Protein AF-A0A1E5FBD8-F1 (afdb_monomer)

Foldseek 3Di:
DPPVVVVVVVVVVVVVVVVVCVVCVVVDPQWDQDPNDIHGNDDDDPDDDPVNVVVVVVVVVVDDPDQQLVVLVVVCVVPVVVVVPDDPDPVCVPPPPLVSLLSLLCSCVVVVPHLVSQADPVDPSSHPVNNVVSNVVVPVD

Organism: NCBI:txid1191305

Radius of gyration: 23.03 Å; Cα contacts (8 Å, |Δi|>4): 83; chains: 1; bounding box: 52×32×55 Å

Nearest PDB structures (foldseek):
  7bw6-assembly1_g  TM=1.761E-01  e=2.229E+00  Human alphaherpesvirus 3
  6lgn-assembly1_p  TM=1.724E-01  e=3.847E+00  Human alphaherpesvirus 3
  6met-assembly1_B  TM=2.022E-01  e=4.615E+00  Homo sapiens
  5aqt-assembly1_B  TM=2.164E-01  e=8.465E+00  Homo sapiens

Solvent-accessible surface area (backbone atoms only — not comparable to full-atom values): 8599 Å² total; per-residue (Å²): 132,62,66,66,61,55,50,52,50,51,52,53,52,48,54,54,48,51,52,55,45,62,74,43,44,90,73,38,90,52,50,48,75,56,95,94,35,85,42,67,60,75,79,82,77,77,85,77,54,70,68,56,58,52,49,50,56,58,48,64,75,67,54,79,94,69,57,75,54,56,56,46,47,52,48,32,72,75,64,48,58,64,78,75,58,80,77,94,42,87,78,58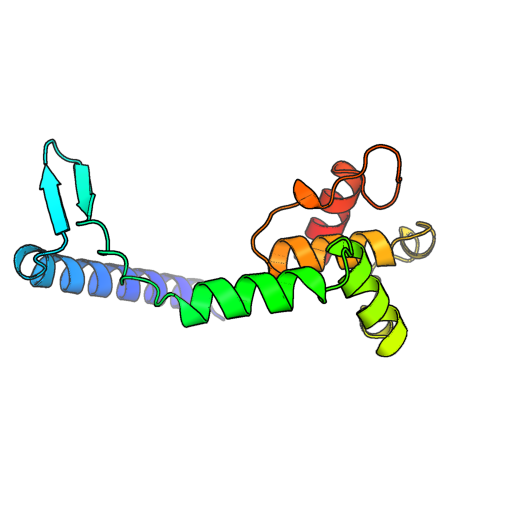,80,69,48,83,55,52,67,57,22,48,37,36,40,52,49,18,64,76,66,72,62,49,60,73,90,59,51,34,87,89,39,76,40,30,23,64,72,51,31,53,53,52,45,57,65,64,66,75,111

InterPro domains:
  IPR002513 Tn3 transposase DDE domain [PF01526] (70-138)

pLDDT: mean 83.67, std 11.74, range [47.47, 97.25]

Sequence (141 aa):
MDPATTLQNLVSKLDSTYRAVAQRFHLNPDITIEDERLKLTPLEKDEEPPSLEQLRKLFSKRLPRIELPELILEVANRTHFTEALTHISEKSARADDIDISLCAVLMAEACNTGFEPLIQPDVRALKRDRLSWVSQKLHSR

Structure (mmCIF, N/CA/C/O backbone):
data_AF-A0A1E5FBD8-F1
#
_entry.id   AF-A0A1E5FBD8-F1
#
loop_
_atom_site.group_PDB
_atom_site.id
_atom_site.type_symbol
_atom_site.label_atom_id
_atom_site.label_alt_id
_atom_site.label_comp_id
_atom_site.label_asym_id
_atom_site.label_entity_id
_atom_site.label_seq_id
_atom_site.pdbx_PDB_ins_code
_atom_site.Cartn_x
_atom_site.Cartn_y
_atom_site.Cartn_z
_atom_site.occupancy
_atom_site.B_iso_or_equiv
_atom_site.auth_seq_id
_atom_site.auth_comp_id
_atom_site.auth_asym_id
_atom_site.auth_atom_id
_atom_site.pdbx_PDB_model_num
ATOM 1 N N . MET A 1 1 ? 28.168 0.779 15.622 1.00 58.22 1 MET A N 1
ATOM 2 C CA . MET A 1 1 ? 27.449 0.570 16.898 1.00 58.22 1 MET A CA 1
ATOM 3 C C . MET A 1 1 ? 27.939 -0.734 17.491 1.00 58.22 1 MET A C 1
ATOM 5 O O . MET A 1 1 ? 28.037 -1.693 16.738 1.00 58.22 1 MET A O 1
ATOM 9 N N . ASP A 1 2 ? 28.272 -0.763 18.780 1.00 87.94 2 ASP A N 1
ATOM 10 C CA . ASP A 1 2 ? 28.590 -2.014 19.475 1.00 87.94 2 ASP A CA 1
ATOM 11 C C . ASP A 1 2 ? 27.311 -2.872 19.615 1.00 87.94 2 ASP A C 1
ATOM 13 O O . ASP A 1 2 ? 26.332 -2.393 20.201 1.00 87.94 2 ASP A O 1
ATOM 17 N N . PRO A 1 3 ? 27.281 -4.105 19.071 1.00 85.19 3 PRO A N 1
ATOM 18 C CA . PRO A 1 3 ? 26.109 -4.977 19.125 1.00 85.19 3 PRO A CA 1
ATOM 19 C C . PRO A 1 3 ? 25.603 -5.244 20.546 1.00 85.19 3 PRO A C 1
ATOM 21 O O . PRO A 1 3 ? 24.390 -5.315 20.749 1.00 85.19 3 PRO A O 1
ATOM 24 N N . ALA A 1 4 ? 26.503 -5.352 21.531 1.00 90.31 4 ALA A N 1
ATOM 25 C CA . ALA A 1 4 ? 26.118 -5.621 22.915 1.00 90.31 4 ALA A CA 1
ATOM 26 C C . ALA A 1 4 ? 25.342 -4.437 23.512 1.00 90.31 4 ALA A C 1
ATOM 28 O O . ALA A 1 4 ? 24.261 -4.616 24.073 1.00 90.31 4 ALA A O 1
ATOM 29 N N . THR A 1 5 ? 25.830 -3.217 23.291 1.00 91.69 5 THR A N 1
ATOM 30 C CA . THR A 1 5 ? 25.136 -1.985 23.688 1.00 91.69 5 THR A CA 1
ATOM 31 C C . THR A 1 5 ? 23.757 -1.846 23.025 1.00 91.69 5 THR A C 1
ATOM 33 O O . THR A 1 5 ? 22.779 -1.506 23.693 1.00 91.69 5 THR A O 1
ATOM 36 N N . THR A 1 6 ? 23.632 -2.144 21.726 1.00 91.38 6 THR A N 1
ATOM 37 C CA . THR A 1 6 ? 22.332 -2.094 21.027 1.00 91.38 6 THR A CA 1
ATOM 38 C C . THR A 1 6 ? 21.336 -3.101 21.606 1.00 91.38 6 THR A C 1
ATOM 40 O O . THR A 1 6 ? 20.177 -2.752 21.838 1.00 91.38 6 THR A O 1
ATOM 43 N N . LEU A 1 7 ? 21.783 -4.328 21.889 1.00 94.88 7 LEU A N 1
ATOM 44 C CA . LEU A 1 7 ? 20.944 -5.363 22.491 1.00 94.88 7 LEU A CA 1
ATOM 45 C C . LEU A 1 7 ? 20.469 -4.950 23.894 1.00 94.88 7 LEU A C 1
ATOM 47 O O . LEU A 1 7 ? 19.280 -5.043 24.195 1.00 94.88 7 LEU A O 1
ATOM 51 N N . GLN A 1 8 ? 21.373 -4.420 24.722 1.00 95.88 8 GLN A N 1
ATOM 52 C CA . GLN A 1 8 ? 21.065 -3.952 26.077 1.00 95.88 8 GLN A CA 1
ATOM 53 C C . GLN A 1 8 ? 19.991 -2.850 26.079 1.00 95.88 8 GLN A C 1
ATOM 55 O O . GLN A 1 8 ? 19.085 -2.847 26.920 1.00 95.88 8 GLN A O 1
ATOM 60 N N . ASN A 1 9 ? 20.064 -1.936 25.107 1.00 95.50 9 ASN A N 1
ATOM 61 C CA . ASN A 1 9 ? 19.089 -0.863 24.935 1.00 95.50 9 ASN A CA 1
ATOM 62 C C . ASN A 1 9 ? 17.716 -1.403 24.519 1.00 95.50 9 ASN A C 1
ATOM 64 O O . ASN A 1 9 ? 16.699 -0.955 25.047 1.00 95.50 9 ASN A O 1
ATOM 68 N N . LEU A 1 10 ? 17.674 -2.382 23.608 1.00 95.62 10 LEU A N 1
ATOM 69 C CA . LEU A 1 10 ? 16.427 -3.029 23.194 1.00 95.62 10 LEU A CA 1
ATOM 70 C C . LEU A 1 10 ? 15.772 -3.783 24.353 1.00 95.62 10 LEU A C 1
ATOM 72 O O . LEU A 1 10 ? 14.572 -3.629 24.559 1.00 95.62 10 LEU A O 1
ATOM 76 N N . VAL A 1 11 ? 16.552 -4.527 25.143 1.00 97.00 11 VAL A N 1
ATOM 77 C CA . VAL A 1 11 ? 16.056 -5.242 26.330 1.00 97.00 11 VAL A CA 1
ATOM 78 C C . VAL A 1 11 ? 15.472 -4.264 27.347 1.00 97.00 11 VAL A C 1
ATOM 80 O O . VAL A 1 11 ? 14.337 -4.434 27.785 1.00 97.00 11 VAL A O 1
ATOM 83 N N . SER A 1 12 ? 16.207 -3.198 27.671 1.00 96.12 12 SER A N 1
ATOM 84 C CA . SER A 1 12 ? 15.749 -2.175 28.621 1.00 96.12 12 SER A CA 1
ATOM 85 C C . SER A 1 12 ? 14.482 -1.465 28.135 1.00 96.12 12 SER A C 1
ATOM 87 O O . SER A 1 12 ? 13.544 -1.237 28.903 1.00 96.12 12 SER A O 1
ATOM 89 N N . LYS A 1 13 ? 14.421 -1.135 26.839 1.00 96.81 13 LYS A N 1
ATOM 90 C CA . LYS A 1 13 ? 13.240 -0.522 26.223 1.00 96.81 13 LYS A CA 1
ATOM 91 C C . LYS A 1 13 ? 12.043 -1.471 26.252 1.00 96.81 13 LYS A C 1
ATOM 93 O O . LYS A 1 13 ? 10.934 -1.032 26.544 1.00 96.81 13 LYS A O 1
ATOM 98 N N . LEU A 1 14 ? 12.257 -2.755 25.982 1.00 97.06 14 LEU A N 1
ATOM 99 C CA . LEU A 1 14 ? 11.207 -3.764 26.016 1.00 97.06 14 LEU A CA 1
ATOM 100 C C . LEU A 1 14 ? 10.641 -3.922 27.433 1.00 97.06 14 LEU A C 1
ATOM 102 O O . LEU A 1 14 ? 9.436 -3.768 27.612 1.00 97.06 14 LEU A O 1
ATOM 106 N N . ASP A 1 15 ? 11.497 -4.147 28.437 1.00 97.25 15 ASP A N 1
ATOM 107 C CA . ASP A 1 15 ? 11.075 -4.341 29.836 1.00 97.25 15 ASP A CA 1
ATOM 108 C C . ASP A 1 15 ? 10.312 -3.123 30.373 1.00 97.25 15 ASP A C 1
ATOM 110 O O . ASP A 1 15 ? 9.204 -3.253 30.898 1.00 97.25 15 ASP A O 1
ATOM 114 N N . SER A 1 16 ? 10.852 -1.919 30.162 1.00 96.81 16 SER A N 1
ATOM 115 C CA . SER A 1 16 ? 10.188 -0.679 30.585 1.00 96.81 16 SER A CA 1
ATOM 116 C C . SER A 1 16 ? 8.834 -0.474 29.900 1.00 96.81 16 SER A C 1
ATOM 118 O O . SER A 1 16 ? 7.871 -0.081 30.563 1.00 96.81 16 SER A O 1
ATOM 120 N N . THR A 1 17 ? 8.723 -0.798 28.607 1.00 95.75 17 THR A N 1
ATOM 121 C CA . THR A 1 17 ? 7.453 -0.709 27.870 1.00 95.75 17 THR A CA 1
ATOM 122 C C . THR A 1 17 ? 6.434 -1.711 28.407 1.00 95.75 17 THR A C 1
ATOM 124 O O . THR A 1 17 ? 5.303 -1.323 28.692 1.00 95.75 17 THR A O 1
ATOM 127 N N . TYR A 1 18 ? 6.822 -2.972 28.622 1.00 93.75 18 TYR A N 1
ATOM 128 C CA . TYR A 1 18 ? 5.926 -3.990 29.181 1.00 93.75 18 TYR A CA 1
ATOM 129 C C . TYR A 1 18 ? 5.427 -3.617 30.574 1.00 93.75 18 TYR A C 1
ATOM 131 O O . TYR A 1 18 ? 4.232 -3.725 30.840 1.00 93.75 18 TYR A O 1
ATOM 139 N N . ARG A 1 19 ? 6.308 -3.123 31.453 1.00 96.00 19 ARG A N 1
ATOM 140 C CA . ARG A 1 19 ? 5.913 -2.663 32.793 1.00 96.00 19 ARG A CA 1
ATOM 141 C C . ARG A 1 19 ? 4.938 -1.492 32.726 1.00 96.00 19 ARG A C 1
ATOM 143 O O . ARG A 1 19 ? 3.938 -1.501 33.440 1.00 96.00 19 ARG A O 1
ATOM 150 N N . ALA A 1 20 ? 5.198 -0.512 31.861 1.00 94.12 20 ALA A N 1
ATOM 151 C CA . ALA A 1 20 ? 4.310 0.632 31.678 1.00 94.12 20 ALA A CA 1
ATOM 152 C C . ALA A 1 20 ? 2.932 0.213 31.139 1.00 94.12 20 ALA A C 1
ATOM 154 O O . ALA A 1 20 ? 1.912 0.719 31.610 1.00 94.12 20 ALA A O 1
ATOM 155 N N . VAL A 1 21 ? 2.891 -0.729 30.189 1.00 91.62 21 VAL A N 1
ATOM 156 C CA . VAL A 1 21 ? 1.639 -1.297 29.671 1.00 91.62 21 VAL A CA 1
ATOM 157 C C . VAL A 1 21 ? 0.908 -2.064 30.767 1.00 91.62 21 VAL A C 1
ATOM 159 O O . VAL A 1 21 ? -0.255 -1.772 31.005 1.00 91.62 21 VAL A O 1
ATOM 162 N N . ALA A 1 22 ? 1.576 -2.965 31.493 1.00 90.38 22 ALA A N 1
ATOM 163 C CA . ALA A 1 22 ? 0.964 -3.754 32.565 1.00 90.38 22 ALA A CA 1
ATOM 164 C C . ALA A 1 22 ? 0.351 -2.874 33.670 1.00 90.38 22 ALA A C 1
ATOM 166 O O . ALA A 1 22 ? -0.758 -3.138 34.125 1.00 90.38 22 ALA A O 1
ATOM 167 N N . GLN A 1 23 ? 1.026 -1.785 34.052 1.00 93.50 23 GLN A N 1
ATOM 168 C CA . GLN A 1 23 ? 0.511 -0.823 35.036 1.00 93.50 23 GLN A CA 1
ATOM 169 C C . GLN A 1 23 ? -0.747 -0.085 34.562 1.00 93.50 23 GLN A C 1
ATOM 171 O O . GLN A 1 23 ? -1.595 0.269 35.376 1.00 93.50 23 GLN A O 1
ATOM 176 N N . ARG A 1 24 ? -0.860 0.178 33.255 1.00 91.56 24 ARG A N 1
ATOM 177 C CA . ARG A 1 24 ? -1.979 0.923 32.657 1.00 91.56 24 ARG A CA 1
ATOM 178 C C . ARG A 1 24 ? -3.057 0.020 32.074 1.00 91.56 24 ARG A C 1
ATOM 180 O O . ARG A 1 24 ? -4.112 0.521 31.708 1.00 91.56 24 ARG A O 1
ATOM 187 N N . PHE A 1 25 ? -2.807 -1.283 31.993 1.00 88.44 25 PHE A N 1
ATOM 188 C CA . PHE A 1 25 ? -3.675 -2.238 31.316 1.00 88.44 25 PHE A CA 1
ATOM 189 C C . PHE A 1 25 ? -5.088 -2.218 31.900 1.00 88.44 25 PHE A C 1
ATOM 191 O O . PHE A 1 25 ? -6.051 -2.003 31.179 1.00 88.44 25 PHE A O 1
ATOM 198 N N . HIS A 1 26 ? -5.198 -2.314 33.227 1.00 85.88 26 HIS A N 1
ATOM 199 C CA . HIS A 1 26 ? -6.476 -2.258 33.945 1.00 85.88 26 HIS A CA 1
ATOM 200 C C . HIS A 1 26 ? -7.169 -0.885 33.896 1.00 85.88 26 HIS A C 1
ATOM 202 O O . HIS A 1 26 ? -8.319 -0.772 34.306 1.00 85.88 26 HIS A O 1
ATOM 208 N N . LEU A 1 27 ? -6.469 0.159 33.441 1.00 90.38 27 LEU A N 1
ATOM 209 C CA . LEU A 1 27 ? -7.005 1.513 33.298 1.00 90.38 27 LEU A CA 1
ATOM 210 C C . LEU A 1 27 ? -7.527 1.785 31.882 1.00 90.38 27 LEU A C 1
ATOM 212 O O . LEU A 1 27 ? -8.121 2.838 31.665 1.00 90.38 27 LEU A O 1
ATOM 216 N N . ASN A 1 28 ? -7.274 0.892 30.920 1.00 88.56 28 ASN A N 1
ATOM 217 C CA . ASN A 1 28 ? -7.688 1.081 29.539 1.00 88.56 28 ASN A CA 1
ATOM 218 C C . ASN A 1 28 ? -9.057 0.413 29.295 1.00 88.56 28 ASN A C 1
ATOM 220 O O . ASN A 1 28 ? -9.113 -0.815 29.238 1.00 88.56 28 ASN A O 1
ATOM 224 N N . PRO A 1 29 ? -10.150 1.186 29.137 1.00 86.38 29 PRO A N 1
ATOM 225 C CA . PRO A 1 29 ? -11.485 0.628 28.912 1.00 86.38 29 PRO A CA 1
ATOM 226 C C . PRO A 1 29 ? -11.626 -0.066 27.549 1.00 86.38 29 PRO A C 1
ATOM 228 O O . PRO A 1 29 ? -12.535 -0.872 27.370 1.00 86.38 29 PRO A O 1
ATOM 231 N N . ASP A 1 30 ? -10.718 0.206 26.608 1.00 88.62 30 ASP A N 1
ATOM 232 C CA . ASP A 1 30 ? -10.746 -0.360 25.259 1.00 88.62 30 ASP A CA 1
ATOM 233 C C . ASP A 1 30 ? -10.056 -1.726 25.172 1.00 88.62 30 ASP A C 1
ATOM 235 O O . ASP A 1 30 ? -9.937 -2.296 24.086 1.00 88.62 30 ASP A O 1
ATOM 239 N N . ILE A 1 31 ? -9.548 -2.251 26.292 1.00 87.50 31 ILE A N 1
ATOM 240 C CA . ILE A 1 31 ? -8.778 -3.491 26.326 1.00 87.50 31 ILE A CA 1
ATOM 241 C C . ILE A 1 31 ? -9.313 -4.418 27.416 1.00 87.50 31 ILE A C 1
ATOM 243 O O . ILE A 1 31 ? -9.333 -4.083 28.597 1.00 87.50 31 ILE A O 1
ATOM 247 N N . THR A 1 32 ? -9.677 -5.636 27.024 1.00 87.88 32 THR A N 1
ATOM 248 C CA . THR A 1 32 ? -10.116 -6.705 27.929 1.00 87.88 32 THR A CA 1
ATOM 249 C C . THR A 1 32 ? -9.378 -8.009 27.629 1.00 87.88 32 THR A C 1
ATOM 251 O O . THR A 1 32 ? -8.895 -8.232 26.519 1.00 87.88 32 THR A O 1
ATOM 254 N N . ILE A 1 33 ? -9.239 -8.876 28.637 1.00 87.62 33 ILE A N 1
ATOM 255 C CA . ILE A 1 33 ? -8.753 -10.251 28.459 1.00 87.62 33 ILE A CA 1
ATOM 256 C C . ILE A 1 33 ? -9.924 -11.178 28.752 1.00 87.62 33 ILE A C 1
ATOM 258 O O . ILE A 1 33 ? -10.396 -11.235 29.884 1.00 87.62 33 ILE A O 1
ATOM 262 N N . GLU A 1 34 ? -10.370 -11.908 27.737 1.00 87.56 34 GLU A N 1
ATOM 263 C CA . GLU A 1 34 ? -11.418 -12.923 27.846 1.00 87.56 34 GLU A CA 1
ATOM 264 C C . GLU A 1 34 ? -10.886 -14.228 27.249 1.00 87.56 34 GLU A C 1
ATOM 266 O O . GLU A 1 34 ? -10.302 -14.212 26.165 1.00 87.56 34 GLU A O 1
ATOM 271 N N . ASP A 1 35 ? -11.046 -15.349 27.958 1.00 88.81 35 ASP A N 1
ATOM 272 C CA . ASP A 1 35 ? -10.534 -16.672 27.556 1.00 88.81 35 ASP A CA 1
ATOM 273 C C . ASP A 1 35 ? -9.036 -16.678 27.185 1.00 88.81 35 ASP A C 1
ATOM 275 O O . ASP A 1 35 ? -8.636 -17.257 26.178 1.00 88.81 35 ASP A O 1
ATOM 279 N N . GLU A 1 36 ? -8.203 -15.979 27.969 1.00 88.44 36 GLU A N 1
ATOM 280 C CA . GLU A 1 36 ? -6.762 -15.774 27.706 1.00 88.44 36 GLU A CA 1
ATOM 281 C C . GLU A 1 36 ? -6.444 -15.051 26.381 1.00 88.44 36 GLU A C 1
ATOM 283 O O . GLU A 1 36 ? -5.302 -15.043 25.917 1.00 88.44 36 GLU A O 1
ATOM 288 N N . ARG A 1 37 ? -7.435 -14.396 25.763 1.00 87.50 37 ARG A N 1
ATOM 289 C CA . ARG A 1 37 ? -7.270 -13.646 24.513 1.00 87.50 37 ARG A CA 1
ATOM 290 C C . ARG A 1 37 ? -7.483 -12.161 24.747 1.00 87.50 37 ARG A C 1
ATOM 292 O O . ARG A 1 37 ? -8.432 -11.741 25.405 1.00 87.50 37 ARG A O 1
ATOM 299 N N . LEU A 1 38 ? -6.601 -11.364 24.150 1.00 87.25 38 LEU A N 1
ATOM 300 C CA . LEU A 1 38 ? -6.739 -9.915 24.104 1.00 87.25 38 LEU A CA 1
ATOM 301 C C . LEU A 1 38 ? -7.930 -9.549 23.213 1.00 87.25 38 LEU A C 1
ATOM 303 O O . LEU A 1 38 ? -7.925 -9.846 22.016 1.00 87.25 38 LEU A O 1
ATOM 307 N N . LYS A 1 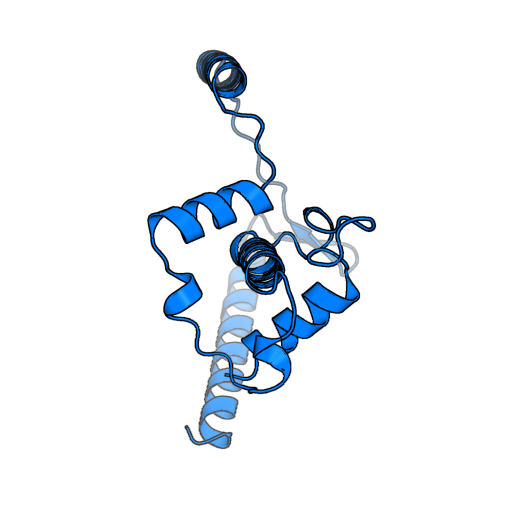39 ? -8.926 -8.886 23.791 1.00 87.50 39 LYS A N 1
ATOM 308 C CA . LYS A 1 39 ? -10.025 -8.253 23.069 1.00 87.50 39 LYS A CA 1
ATOM 309 C C . LYS A 1 39 ? -9.828 -6.744 23.102 1.00 87.50 39 LYS A C 1
ATOM 311 O O . LYS A 1 39 ? -9.609 -6.157 24.159 1.00 87.50 39 LYS A O 1
ATOM 316 N N . LEU A 1 40 ? -9.874 -6.139 21.920 1.00 89.06 40 LEU A N 1
ATOM 317 C CA . LEU A 1 40 ? -9.865 -4.693 21.744 1.00 89.06 40 LEU A CA 1
ATOM 318 C C . LEU A 1 40 ? -11.292 -4.252 21.439 1.00 89.06 40 LEU A C 1
ATOM 320 O O . LEU A 1 40 ? -11.935 -4.845 20.566 1.00 89.06 40 LEU A O 1
ATOM 324 N N . THR A 1 41 ? -11.772 -3.227 22.133 1.00 86.12 41 THR A N 1
ATOM 325 C CA . THR A 1 41 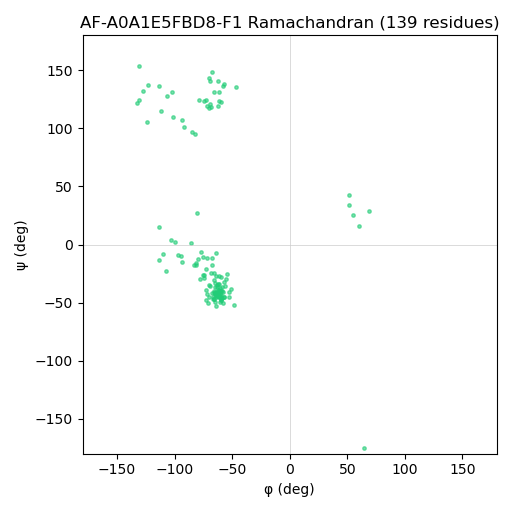? -13.032 -2.576 21.785 1.00 86.12 41 THR A CA 1
ATOM 326 C C . THR A 1 41 ? -12.885 -2.004 20.373 1.00 86.12 41 THR A C 1
ATOM 328 O O . THR A 1 41 ? -11.928 -1.267 20.112 1.00 86.12 41 THR A O 1
ATOM 331 N N . PRO A 1 42 ? -13.763 -2.373 19.421 1.00 82.62 42 PRO A N 1
ATOM 332 C CA . PRO A 1 42 ? -13.716 -1.806 18.085 1.00 82.62 42 PRO A CA 1
ATOM 333 C C . PRO A 1 42 ? -13.864 -0.288 18.160 1.00 82.62 42 PRO A C 1
ATOM 335 O O . PRO A 1 42 ? -14.726 0.214 18.876 1.00 82.62 42 PRO A O 1
ATOM 338 N N . LEU A 1 43 ? -13.046 0.432 17.395 1.00 83.94 43 LEU A N 1
ATOM 339 C CA . LEU A 1 43 ? -13.249 1.863 17.197 1.00 83.94 43 LEU A CA 1
ATOM 340 C C . LEU A 1 43 ? -14.628 2.073 16.571 1.00 83.94 43 LEU A C 1
ATOM 342 O O . LEU A 1 43 ? -14.913 1.524 15.500 1.00 83.94 43 LEU A O 1
ATOM 346 N N . GLU A 1 44 ? -15.472 2.858 17.236 1.00 80.88 44 GLU A N 1
ATOM 347 C CA . GLU A 1 44 ? -16.713 3.315 16.629 1.00 80.88 44 GLU A CA 1
ATOM 348 C C . GLU A 1 44 ? -16.374 4.146 15.395 1.00 80.88 44 GLU A C 1
ATOM 350 O O . GLU A 1 44 ? -15.499 5.016 15.406 1.00 80.88 44 GLU A O 1
ATOM 355 N N . LYS A 1 45 ? -17.039 3.822 14.289 1.00 82.94 45 LYS A N 1
ATOM 356 C CA . LYS A 1 45 ? -16.887 4.575 13.057 1.00 82.94 45 LYS A CA 1
ATOM 357 C C . LYS A 1 45 ? -17.718 5.848 13.181 1.00 82.94 45 LYS A C 1
ATOM 359 O O . LYS A 1 45 ? -18.930 5.756 13.355 1.00 82.94 45 LYS A O 1
ATOM 364 N N . ASP A 1 46 ? -17.086 7.001 12.993 1.00 85.69 46 ASP A N 1
ATOM 365 C CA . ASP A 1 46 ? -17.813 8.259 12.837 1.00 85.69 46 ASP A CA 1
ATOM 366 C C . ASP A 1 46 ? -18.804 8.172 11.664 1.00 85.69 46 ASP A C 1
ATOM 368 O O . ASP A 1 46 ? -18.483 7.651 10.586 1.00 85.69 46 ASP A O 1
ATOM 372 N N . GLU A 1 47 ? -20.011 8.709 11.853 1.00 88.12 47 GLU A N 1
ATOM 373 C CA . GLU A 1 47 ? -20.970 8.842 10.758 1.00 88.12 47 GLU A CA 1
ATOM 374 C C . GLU A 1 47 ? -20.396 9.766 9.674 1.00 88.12 47 GLU A C 1
ATOM 376 O O . GLU A 1 47 ? -20.106 10.943 9.902 1.00 88.12 47 GLU A O 1
ATOM 381 N N . GLU A 1 48 ? -20.222 9.231 8.464 1.00 88.88 48 GLU A N 1
ATOM 382 C CA . GLU A 1 48 ? -19.763 10.025 7.327 1.00 88.88 48 GLU A CA 1
ATOM 383 C C . GLU A 1 48 ? -20.906 10.946 6.859 1.00 88.88 48 GLU A C 1
ATOM 385 O O . GLU A 1 48 ? -21.989 10.458 6.523 1.00 88.88 48 GLU A O 1
ATOM 390 N N . PRO A 1 49 ? -20.704 12.277 6.784 1.00 94.69 49 PRO A N 1
ATOM 391 C CA . PRO A 1 49 ? -21.759 13.174 6.340 1.00 94.69 49 PRO A CA 1
ATOM 392 C C . PRO A 1 49 ? -22.071 12.943 4.849 1.00 94.69 49 PRO A C 1
ATOM 394 O O . PRO A 1 49 ? -21.153 12.680 4.062 1.00 94.69 49 PRO A O 1
ATOM 397 N N . PRO A 1 50 ? -23.325 13.146 4.395 1.00 94.38 50 PRO A N 1
ATOM 398 C CA . PRO A 1 50 ? -23.699 12.952 2.989 1.00 94.38 50 PRO A CA 1
ATOM 399 C C . PRO A 1 50 ? -22.852 13.766 1.997 1.00 94.38 50 PRO A C 1
ATOM 401 O O . PRO A 1 50 ? -22.627 13.345 0.861 1.00 94.38 50 PRO A O 1
ATOM 404 N N . SER A 1 51 ? -22.346 14.927 2.424 1.00 95.56 51 SER A N 1
ATOM 405 C CA . SER A 1 51 ? -21.437 15.765 1.638 1.00 95.56 51 SER A CA 1
ATOM 406 C C . SER A 1 51 ? -20.104 15.071 1.333 1.00 95.56 51 SER A C 1
ATOM 408 O O . SER A 1 51 ? -19.579 15.225 0.230 1.00 95.56 51 SER A O 1
ATOM 410 N N . LEU A 1 52 ? -19.573 14.271 2.262 1.00 93.62 52 LEU A N 1
ATOM 411 C CA . LEU A 1 52 ? -18.320 13.539 2.089 1.00 93.62 52 LEU A CA 1
ATOM 412 C C . LEU A 1 52 ? -18.487 12.371 1.113 1.00 93.62 52 LEU A C 1
ATOM 414 O O . LEU A 1 52 ? -17.641 12.172 0.238 1.00 93.62 52 LEU A O 1
ATOM 418 N N . GLU A 1 53 ? -19.613 11.658 1.169 1.00 93.50 53 GLU A N 1
ATOM 419 C CA . GLU A 1 53 ? -19.933 10.637 0.167 1.00 93.50 53 GLU A CA 1
ATOM 420 C C . GLU A 1 53 ? -20.079 11.230 -1.240 1.00 93.50 53 GLU A C 1
ATOM 422 O O . GLU A 1 53 ? -19.568 10.677 -2.221 1.00 93.50 53 GLU A O 1
ATOM 427 N N . GLN A 1 54 ? -20.775 12.366 -1.353 1.00 95.25 54 GLN A N 1
ATOM 428 C CA . GLN A 1 54 ? -20.934 13.080 -2.620 1.00 95.25 54 GLN A CA 1
ATOM 429 C C . GLN A 1 54 ? -19.581 13.530 -3.172 1.00 95.25 54 GLN A C 1
ATOM 431 O O . GLN A 1 54 ? -19.298 13.319 -4.355 1.00 95.25 54 GLN A O 1
ATOM 436 N N . LEU A 1 55 ? -18.722 14.088 -2.316 1.00 94.12 55 LEU A N 1
ATOM 437 C CA . LEU A 1 55 ? -17.377 14.502 -2.692 1.00 94.12 55 LEU A CA 1
ATOM 438 C C . LEU A 1 55 ? -16.559 13.313 -3.201 1.00 94.12 55 LEU A C 1
ATOM 440 O O . LEU A 1 55 ? -15.996 13.384 -4.293 1.00 94.12 55 LEU A O 1
ATOM 444 N N . ARG A 1 56 ? -16.562 12.187 -2.480 1.00 93.19 56 ARG A N 1
ATOM 445 C CA . ARG A 1 56 ? -15.848 10.969 -2.885 1.00 93.19 56 ARG A CA 1
ATOM 446 C C . ARG A 1 56 ? -16.299 10.494 -4.266 1.00 93.19 56 ARG A C 1
ATOM 448 O O . ARG A 1 56 ? -15.460 10.261 -5.129 1.00 93.19 56 ARG A O 1
ATOM 455 N N . LYS A 1 57 ? -17.612 10.462 -4.532 1.00 93.25 57 LYS A N 1
ATOM 456 C CA . LYS A 1 57 ? -18.165 10.113 -5.858 1.00 93.25 57 LYS A CA 1
ATOM 457 C C . LYS A 1 57 ? -17.692 11.071 -6.956 1.00 93.25 57 LYS A C 1
ATOM 459 O O . LYS A 1 57 ? -17.399 10.632 -8.067 1.00 93.25 57 LYS A O 1
ATOM 464 N N . LEU A 1 58 ? -17.614 12.370 -6.669 1.00 94.38 58 LEU A N 1
ATOM 465 C CA . LEU A 1 58 ? -17.134 13.379 -7.617 1.00 94.38 58 LEU A CA 1
ATOM 466 C C . LEU A 1 58 ? -15.633 13.254 -7.909 1.00 94.38 58 LEU A C 1
ATOM 468 O O . LEU A 1 58 ? -15.225 13.493 -9.047 1.00 94.38 58 LEU A O 1
ATOM 472 N N . PHE A 1 59 ? -14.826 12.886 -6.913 1.00 92.19 59 PHE A N 1
ATOM 473 C CA . PHE A 1 59 ? -13.393 12.635 -7.075 1.00 92.19 59 PHE A CA 1
ATOM 474 C C . PHE A 1 59 ? -13.130 11.326 -7.818 1.00 92.19 59 PHE A C 1
ATOM 476 O O . PHE A 1 59 ? -12.392 11.324 -8.798 1.00 92.19 59 PHE A O 1
ATOM 483 N N . SER A 1 60 ? -13.792 10.232 -7.436 1.00 86.88 60 SER A N 1
ATOM 484 C CA . SER A 1 60 ? -13.633 8.928 -8.091 1.00 86.88 60 SER A CA 1
ATOM 485 C C . SER A 1 60 ? -14.007 8.949 -9.577 1.00 86.88 60 SER A C 1
ATOM 487 O O . SER A 1 60 ? -13.452 8.179 -10.348 1.00 86.88 60 SER A O 1
ATOM 489 N N . LYS A 1 61 ? -14.913 9.842 -10.004 1.00 90.62 61 LYS A N 1
ATOM 490 C CA . LYS A 1 61 ? -15.237 10.052 -11.429 1.00 90.62 61 LYS A CA 1
ATOM 491 C C . LYS A 1 61 ? -14.147 10.786 -12.219 1.00 90.62 61 LYS A C 1
ATOM 493 O O . LYS A 1 61 ? -14.172 10.734 -13.443 1.00 90.62 61 LYS A O 1
ATOM 498 N N . ARG A 1 62 ? -13.257 11.518 -11.543 1.00 88.75 62 ARG A N 1
ATOM 499 C CA . ARG A 1 62 ? -12.213 12.354 -12.162 1.00 88.75 62 ARG A CA 1
ATOM 500 C C . ARG A 1 62 ? -10.813 11.771 -12.027 1.00 88.75 62 ARG A C 1
ATOM 502 O O . ARG A 1 62 ? -9.941 12.147 -12.802 1.00 88.75 62 ARG A O 1
ATOM 509 N N . LEU A 1 63 ? -10.593 10.902 -11.043 1.00 80.88 63 LEU A N 1
ATOM 510 C CA . LEU A 1 63 ? -9.313 10.231 -10.873 1.00 80.88 63 LEU A CA 1
ATOM 511 C C . LEU A 1 63 ? -9.051 9.300 -12.066 1.00 80.88 63 LEU A C 1
ATOM 513 O O . LEU A 1 63 ? -9.940 8.524 -12.435 1.00 80.88 63 LEU A O 1
ATOM 517 N N . PRO A 1 64 ? -7.854 9.364 -12.672 1.00 75.38 64 PRO A N 1
ATOM 518 C CA . PRO A 1 64 ? -7.471 8.412 -13.700 1.00 75.38 64 PRO A CA 1
ATOM 519 C C . PRO A 1 64 ? -7.440 7.001 -13.101 1.00 75.38 64 PRO A C 1
ATOM 521 O O . PRO A 1 64 ? -7.006 6.803 -11.965 1.00 75.38 64 PRO A O 1
ATOM 524 N N . ARG A 1 65 ? -7.905 6.015 -13.870 1.00 71.12 65 ARG A N 1
ATOM 525 C CA . ARG A 1 65 ? -7.680 4.600 -13.560 1.00 71.12 65 ARG A CA 1
ATOM 526 C C . ARG A 1 65 ? -6.297 4.250 -14.083 1.00 71.12 65 ARG A C 1
ATOM 528 O O . ARG A 1 65 ? -6.149 4.012 -15.275 1.00 71.12 65 ARG A O 1
ATOM 535 N N . ILE A 1 66 ? -5.310 4.327 -13.208 1.00 72.00 66 ILE A N 1
ATOM 536 C CA . ILE A 1 66 ? -3.919 4.003 -13.502 1.00 72.00 66 ILE A CA 1
ATOM 537 C C . ILE A 1 66 ? -3.481 2.917 -12.526 1.00 72.00 66 ILE A C 1
ATOM 539 O O . ILE A 1 66 ? -3.845 2.964 -11.345 1.00 72.00 66 ILE A O 1
ATOM 543 N N . GLU A 1 67 ? -2.754 1.921 -13.019 1.00 70.06 67 GLU A N 1
ATOM 544 C CA . GLU A 1 67 ? -2.240 0.853 -12.168 1.00 70.06 67 GLU A CA 1
ATOM 545 C C . GLU A 1 67 ? -1.131 1.416 -11.262 1.00 70.06 67 GLU A C 1
ATOM 547 O O . GLU A 1 67 ? -0.344 2.276 -11.664 1.00 70.06 67 GLU A O 1
ATOM 552 N N . LEU A 1 68 ? -1.044 0.950 -10.012 1.00 69.19 68 LEU A N 1
ATOM 553 C CA . LEU A 1 68 ? -0.055 1.452 -9.043 1.00 69.19 68 LEU A CA 1
ATOM 554 C C . LEU A 1 68 ? 1.407 1.422 -9.561 1.00 69.19 68 LEU A C 1
ATOM 556 O O . LEU A 1 68 ? 2.117 2.404 -9.338 1.00 69.19 68 LEU A O 1
ATOM 560 N N . PRO A 1 69 ? 1.879 0.380 -10.281 1.00 67.69 69 PRO A N 1
ATOM 561 C CA . PRO A 1 69 ? 3.204 0.392 -10.906 1.00 67.69 69 PRO A CA 1
ATOM 562 C C . PRO A 1 69 ? 3.388 1.487 -11.968 1.00 67.69 69 PRO A C 1
ATOM 564 O O . PRO A 1 69 ? 4.481 2.027 -12.114 1.00 67.69 69 PRO A O 1
ATOM 567 N N . GLU A 1 70 ? 2.341 1.831 -12.715 1.00 72.75 70 GLU A N 1
ATOM 568 C CA . GLU A 1 70 ? 2.419 2.832 -13.786 1.00 72.75 70 GLU A CA 1
ATOM 569 C C . GLU A 1 70 ? 2.600 4.242 -13.213 1.00 72.75 70 GLU A C 1
ATOM 571 O O . GLU A 1 70 ? 3.351 5.046 -13.763 1.00 72.75 70 GLU A O 1
ATOM 576 N N . LEU A 1 71 ? 1.991 4.526 -12.055 1.00 78.88 71 LEU A N 1
ATOM 577 C CA . LEU A 1 71 ? 2.169 5.797 -11.346 1.00 78.88 71 LEU A CA 1
ATOM 578 C C . LEU A 1 71 ? 3.628 6.061 -10.971 1.00 78.88 71 LEU A C 1
ATOM 580 O O . LEU A 1 71 ? 4.128 7.169 -11.165 1.00 78.88 71 LEU A O 1
ATOM 584 N N . ILE A 1 72 ? 4.316 5.063 -10.418 1.00 79.75 72 ILE A N 1
ATOM 585 C CA . ILE A 1 72 ? 5.708 5.239 -9.998 1.00 79.75 72 ILE A CA 1
ATOM 586 C C . ILE A 1 72 ? 6.665 5.280 -11.192 1.00 79.75 72 ILE A C 1
ATOM 588 O O . ILE A 1 72 ? 7.667 5.987 -11.127 1.00 79.75 72 ILE A O 1
ATOM 592 N N . LEU A 1 73 ? 6.330 4.612 -12.301 1.00 77.88 73 LEU A N 1
ATOM 593 C CA . LEU A 1 73 ? 7.073 4.720 -13.556 1.00 77.88 73 LEU A CA 1
ATOM 594 C C . LEU A 1 73 ? 6.964 6.120 -14.157 1.00 77.88 73 LEU A C 1
ATOM 596 O O . LEU A 1 73 ? 7.965 6.670 -14.606 1.00 77.88 73 LEU A O 1
ATOM 600 N N . GLU A 1 74 ? 5.785 6.739 -14.099 1.00 82.88 74 GLU A N 1
ATOM 601 C CA . GLU A 1 74 ? 5.611 8.130 -14.523 1.00 82.88 74 GLU A CA 1
ATOM 602 C C . GLU A 1 74 ? 6.440 9.087 -13.652 1.00 82.88 74 GLU A C 1
ATOM 604 O O . GLU A 1 74 ? 7.099 9.998 -14.153 1.00 82.88 74 GLU A O 1
ATOM 609 N N . V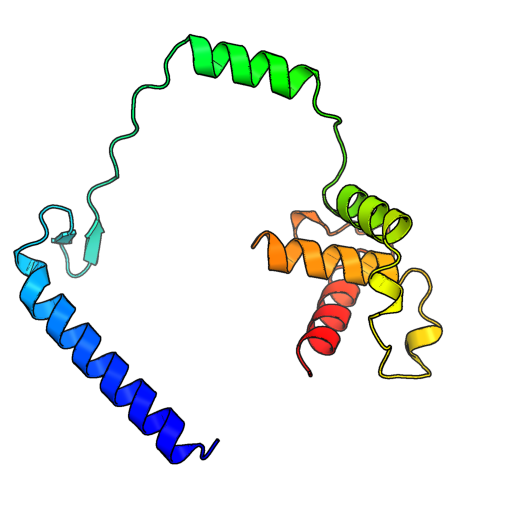AL A 1 75 ? 6.475 8.863 -12.335 1.00 83.88 75 VAL A N 1
ATOM 610 C CA . VAL A 1 75 ? 7.340 9.639 -11.432 1.00 83.88 75 VAL A CA 1
ATOM 611 C C . VAL A 1 75 ? 8.819 9.399 -11.743 1.00 83.88 75 VAL A C 1
ATOM 613 O O . VAL A 1 75 ? 9.591 10.360 -11.765 1.00 83.88 75 VAL A O 1
ATOM 616 N N . ALA A 1 76 ? 9.217 8.155 -12.019 1.00 83.06 76 ALA A N 1
ATOM 617 C CA . ALA A 1 76 ? 10.576 7.808 -12.422 1.00 83.06 76 ALA A CA 1
ATOM 618 C C . ALA A 1 76 ? 10.970 8.537 -13.707 1.00 83.06 76 ALA A C 1
ATOM 620 O O . ALA A 1 76 ? 12.017 9.171 -13.740 1.00 83.06 76 ALA A O 1
ATOM 621 N N . ASN A 1 77 ? 10.096 8.552 -14.711 1.00 84.12 77 ASN A N 1
ATOM 622 C CA . ASN A 1 77 ? 10.327 9.250 -15.971 1.00 84.12 77 ASN A CA 1
ATOM 623 C C . ASN A 1 77 ? 10.416 10.776 -15.794 1.00 84.12 77 ASN A C 1
ATOM 625 O O . ASN A 1 77 ? 11.216 11.434 -16.447 1.00 84.12 77 ASN A O 1
ATOM 629 N N . ARG A 1 78 ? 9.616 11.359 -14.891 1.00 86.62 78 ARG A N 1
ATOM 630 C CA . ARG A 1 78 ? 9.609 12.812 -14.644 1.00 86.62 78 ARG A CA 1
ATOM 631 C C . ARG A 1 78 ? 10.775 13.311 -13.798 1.00 86.62 78 ARG A C 1
ATOM 633 O O . ARG A 1 78 ? 11.126 14.484 -13.888 1.00 86.62 78 ARG A O 1
ATOM 640 N N . THR A 1 79 ? 11.293 12.475 -12.905 1.00 87.75 79 THR A N 1
ATOM 641 C CA . THR A 1 79 ? 12.296 12.881 -11.904 1.00 87.75 79 THR A CA 1
ATOM 642 C C . THR A 1 79 ? 13.653 12.239 -12.120 1.00 87.75 79 THR A C 1
ATOM 644 O O . THR A 1 79 ? 14.619 12.664 -11.493 1.00 87.75 79 THR A O 1
ATOM 647 N N . HIS A 1 80 ? 13.721 11.214 -12.970 1.00 81.88 80 HIS A N 1
ATOM 648 C CA . HIS A 1 80 ? 14.907 10.401 -13.196 1.00 81.88 80 HIS A CA 1
ATOM 649 C C . HIS A 1 80 ? 15.463 9.783 -11.901 1.00 81.88 80 HIS A C 1
ATOM 651 O O . HIS A 1 80 ? 16.648 9.476 -11.810 1.00 81.88 80 HIS A O 1
ATOM 657 N N . PHE A 1 81 ? 14.625 9.579 -10.868 1.00 82.25 81 PHE A N 1
ATOM 658 C CA . PHE A 1 81 ? 15.109 9.128 -9.556 1.00 82.25 81 PHE A CA 1
ATOM 659 C C . PHE A 1 81 ? 15.795 7.756 -9.617 1.00 82.25 81 PHE A C 1
ATOM 661 O O . PHE A 1 81 ? 16.661 7.463 -8.793 1.00 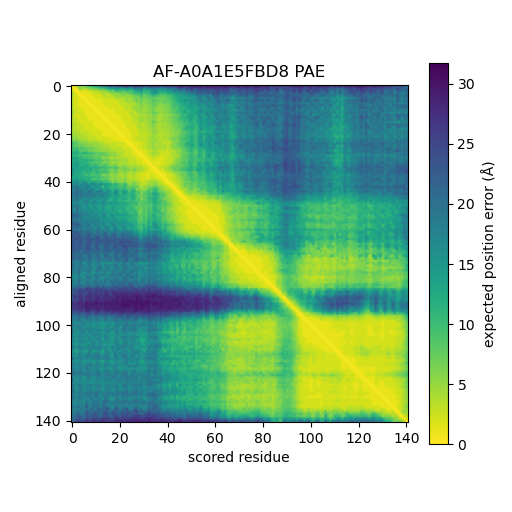82.25 81 PHE A O 1
ATOM 668 N N . THR A 1 82 ? 15.415 6.914 -10.582 1.00 78.38 82 THR A N 1
ATOM 669 C CA . THR A 1 82 ? 16.018 5.594 -10.787 1.00 78.38 82 THR A CA 1
AT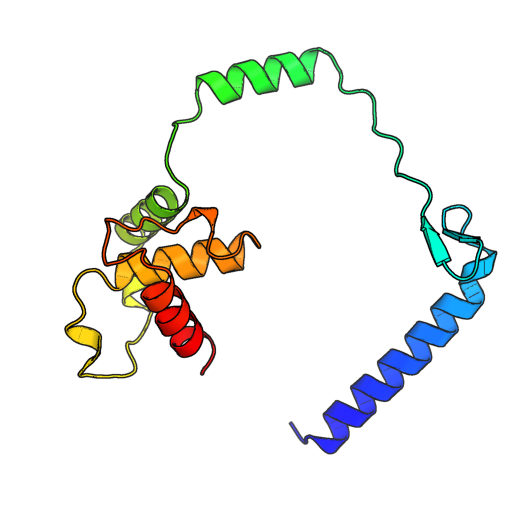OM 670 C C . THR A 1 82 ? 17.494 5.697 -11.172 1.00 78.38 82 THR A C 1
ATOM 672 O O . THR A 1 82 ? 18.271 4.831 -10.789 1.00 78.38 82 THR A O 1
ATOM 675 N N . GLU A 1 83 ? 17.925 6.793 -11.805 1.00 77.06 83 GLU A N 1
ATOM 676 C CA . GLU A 1 83 ? 19.330 7.039 -12.163 1.00 77.06 83 GLU A CA 1
ATOM 677 C C . GLU A 1 83 ? 20.224 7.268 -10.932 1.00 77.06 83 GLU A C 1
ATOM 679 O O . GLU A 1 83 ? 21.425 6.996 -10.964 1.00 77.06 83 GLU A O 1
ATOM 684 N N . ALA A 1 84 ? 19.648 7.708 -9.807 1.00 75.38 84 ALA A N 1
ATOM 685 C CA . ALA A 1 84 ? 20.365 7.825 -8.537 1.00 75.38 84 ALA A CA 1
ATOM 686 C C . ALA A 1 84 ? 20.603 6.460 -7.855 1.00 75.38 84 ALA A C 1
ATOM 688 O O . ALA A 1 84 ? 21.358 6.366 -6.882 1.00 75.38 84 ALA A O 1
ATOM 689 N N . LEU A 1 85 ? 19.972 5.386 -8.342 1.00 70.12 85 LEU A N 1
ATOM 690 C CA . LEU A 1 85 ? 20.075 4.047 -7.772 1.00 70.12 85 LEU A CA 1
ATOM 691 C C . LEU A 1 85 ? 21.208 3.276 -8.460 1.00 70.12 85 LEU A C 1
ATOM 693 O O . LEU A 1 85 ? 21.084 2.750 -9.558 1.00 70.12 85 LEU A O 1
ATOM 697 N N . THR A 1 86 ? 22.360 3.189 -7.794 1.00 59.38 86 THR A N 1
ATOM 698 C CA . THR A 1 86 ? 23.539 2.507 -8.351 1.00 59.38 86 THR A CA 1
ATOM 699 C C . THR A 1 86 ? 23.355 0.984 -8.387 1.00 59.38 86 THR A C 1
ATOM 701 O O . THR A 1 86 ? 23.231 0.338 -7.337 1.00 59.38 86 THR A O 1
ATOM 704 N N . HIS A 1 87 ? 23.403 0.388 -9.581 1.00 60.09 87 HIS A N 1
ATOM 705 C CA . HIS A 1 87 ? 23.398 -1.065 -9.763 1.00 60.09 87 HIS A CA 1
ATOM 706 C C . HIS A 1 87 ? 24.723 -1.681 -9.283 1.00 60.09 87 HIS A C 1
ATOM 708 O O . HIS A 1 87 ? 25.783 -1.416 -9.838 1.00 60.09 87 HIS A O 1
ATOM 714 N N . ILE A 1 88 ? 24.674 -2.540 -8.259 1.00 55.22 88 ILE A N 1
ATOM 715 C CA . ILE A 1 88 ? 25.874 -3.131 -7.625 1.00 55.22 88 ILE A CA 1
ATOM 716 C C . ILE A 1 88 ? 26.502 -4.267 -8.468 1.00 55.22 88 ILE A C 1
ATOM 718 O O . ILE A 1 88 ? 27.583 -4.755 -8.150 1.00 55.22 88 ILE A O 1
ATOM 722 N N . SER A 1 89 ? 25.880 -4.707 -9.570 1.00 51.50 89 SER A N 1
ATOM 723 C CA . SER A 1 89 ? 26.446 -5.772 -10.412 1.00 51.50 89 SER A CA 1
ATOM 724 C C . SER A 1 89 ? 26.431 -5.430 -11.900 1.00 51.50 89 SER A C 1
ATOM 726 O O . SER A 1 89 ? 25.368 -5.283 -12.500 1.00 51.50 89 SER A O 1
ATOM 728 N N . GLU A 1 90 ? 27.608 -5.436 -12.529 1.00 47.47 90 GLU A N 1
ATOM 729 C CA . GLU A 1 90 ? 27.788 -5.309 -13.986 1.00 47.47 90 GLU A CA 1
ATOM 730 C C . GLU A 1 90 ? 26.992 -6.355 -14.791 1.00 47.47 90 GLU A C 1
ATOM 732 O O . GLU A 1 90 ? 26.604 -6.104 -15.929 1.00 47.47 90 GLU A O 1
ATOM 737 N N . LYS A 1 91 ? 26.673 -7.521 -14.203 1.00 51.12 91 LYS A N 1
ATOM 738 C CA . LYS A 1 91 ? 25.804 -8.530 -14.839 1.00 51.12 91 LYS A CA 1
ATOM 739 C C . LYS A 1 91 ? 24.319 -8.145 -14.834 1.00 51.12 91 LYS A C 1
ATOM 741 O O . LYS A 1 91 ? 23.588 -8.605 -15.705 1.00 51.12 91 LYS A O 1
ATOM 746 N N . SER A 1 92 ? 23.876 -7.325 -13.876 1.00 50.66 92 SER A N 1
ATOM 747 C CA . SER A 1 92 ? 22.475 -6.884 -13.738 1.00 50.66 92 SER A CA 1
ATOM 748 C C . SER A 1 92 ? 22.097 -5.692 -14.616 1.00 50.66 92 SER A C 1
ATOM 750 O O . SER A 1 92 ? 20.919 -5.529 -14.909 1.00 50.66 92 SER A O 1
ATOM 752 N N . ALA A 1 93 ? 23.079 -4.946 -15.134 1.00 49.09 93 ALA A N 1
ATOM 753 C CA . ALA A 1 93 ? 22.861 -3.893 -16.132 1.00 49.09 93 ALA A CA 1
ATOM 754 C C . ALA A 1 93 ? 22.322 -4.424 -17.483 1.00 49.09 93 ALA A C 1
ATOM 756 O O . ALA A 1 93 ? 21.972 -3.644 -18.357 1.00 49.09 93 ALA A O 1
ATOM 757 N N . ARG A 1 94 ? 22.260 -5.755 -17.664 1.00 51.25 94 ARG A N 1
ATOM 758 C CA . ARG A 1 94 ? 21.725 -6.439 -18.858 1.00 51.25 94 ARG A CA 1
ATOM 759 C C . ARG A 1 94 ? 20.324 -7.031 -18.666 1.00 51.25 94 ARG A C 1
ATOM 761 O O . ARG A 1 94 ? 19.851 -7.757 -19.535 1.00 51.25 94 ARG A O 1
ATOM 768 N N . ALA A 1 95 ? 19.691 -6.827 -17.511 1.00 61.12 95 ALA A N 1
ATOM 769 C CA . ALA A 1 95 ? 18.318 -7.271 -17.313 1.00 61.12 95 ALA A CA 1
ATOM 770 C C . ALA A 1 95 ? 17.371 -6.195 -17.854 1.00 61.12 95 ALA A C 1
ATOM 772 O O . ALA A 1 95 ? 17.073 -5.239 -17.143 1.00 61.12 95 ALA A O 1
ATOM 773 N N . ASP A 1 96 ? 16.900 -6.366 -19.092 1.00 69.44 96 ASP A N 1
ATOM 774 C CA . ASP A 1 96 ? 15.885 -5.493 -19.700 1.00 69.44 96 ASP A CA 1
ATOM 775 C C . ASP A 1 96 ? 14.729 -5.254 -18.716 1.00 69.44 96 ASP A C 1
ATOM 777 O O . ASP A 1 96 ? 14.272 -6.203 -18.063 1.00 69.44 96 ASP A O 1
ATOM 781 N N . ASP A 1 97 ? 14.270 -4.007 -18.595 1.00 76.00 97 ASP A N 1
ATOM 782 C CA . ASP A 1 97 ? 13.148 -3.580 -17.741 1.00 76.00 97 ASP A CA 1
ATOM 783 C C . ASP A 1 97 ? 13.393 -3.660 -16.221 1.00 76.00 97 ASP A C 1
ATOM 785 O O . ASP A 1 97 ? 12.466 -3.882 -15.436 1.00 76.00 97 ASP A O 1
ATOM 789 N N . ILE A 1 98 ? 14.643 -3.525 -15.759 1.00 81.19 98 ILE A N 1
ATOM 790 C CA . ILE A 1 98 ? 14.945 -3.535 -14.315 1.00 81.19 98 ILE A CA 1
ATOM 791 C C . ILE A 1 98 ? 14.266 -2.388 -13.556 1.00 81.19 98 ILE A C 1
ATOM 793 O O . ILE A 1 98 ? 13.819 -2.599 -12.428 1.00 81.19 98 ILE A O 1
ATOM 797 N N . ASP A 1 99 ? 14.112 -1.226 -14.188 1.00 79.06 99 ASP A N 1
ATOM 798 C CA . ASP A 1 99 ? 13.467 -0.051 -13.597 1.00 79.06 99 ASP A CA 1
ATOM 799 C C . ASP A 1 99 ? 11.996 -0.316 -13.268 1.00 79.06 99 ASP A C 1
ATOM 801 O O . ASP A 1 99 ? 11.507 0.116 -12.225 1.00 79.06 99 ASP A O 1
ATOM 805 N N . ILE A 1 100 ? 11.313 -1.116 -14.095 1.00 84.56 100 ILE A N 1
ATOM 806 C CA . ILE A 1 100 ? 9.930 -1.552 -13.861 1.00 84.56 100 ILE A CA 1
ATOM 807 C C . ILE A 1 100 ? 9.851 -2.447 -12.624 1.00 84.56 100 ILE A C 1
ATOM 809 O O . ILE A 1 100 ? 9.011 -2.226 -11.750 1.00 84.56 100 ILE A O 1
ATOM 813 N N . SER A 1 101 ? 10.755 -3.424 -12.498 1.00 87.81 101 SER A N 1
ATOM 814 C CA . SER A 1 101 ? 10.816 -4.272 -11.302 1.00 87.81 101 SER A CA 1
ATOM 815 C C . SER A 1 101 ? 11.141 -3.471 -10.040 1.00 87.81 101 SER A C 1
ATOM 817 O O . SER A 1 101 ? 10.581 -3.738 -8.980 1.00 87.81 101 SER A O 1
ATOM 819 N N . LEU A 1 102 ? 12.043 -2.496 -10.142 1.00 86.38 102 LEU A N 1
ATOM 820 C CA . LEU A 1 102 ? 12.454 -1.642 -9.031 1.00 86.38 102 LEU A CA 1
ATOM 821 C C . LEU A 1 102 ? 11.312 -0.743 -8.560 1.00 86.38 102 LEU A C 1
ATOM 823 O O . LEU A 1 102 ? 11.021 -0.693 -7.369 1.00 86.38 102 LEU A O 1
ATOM 827 N N . CYS A 1 103 ? 10.622 -0.104 -9.498 1.00 86.44 103 CYS A N 1
ATOM 828 C CA . CYS A 1 103 ? 9.422 0.677 -9.244 1.00 86.44 103 CYS A CA 1
ATOM 829 C C . CYS A 1 103 ? 8.332 -0.160 -8.559 1.00 86.44 103 CYS A C 1
ATOM 831 O O . CYS A 1 103 ? 7.765 0.265 -7.554 1.00 86.44 103 CYS A O 1
ATOM 833 N N . ALA A 1 104 ? 8.083 -1.383 -9.033 1.00 88.81 104 ALA A N 1
ATOM 834 C CA . ALA A 1 104 ? 7.135 -2.286 -8.388 1.00 88.81 104 ALA A CA 1
ATOM 835 C C . ALA A 1 104 ? 7.558 -2.648 -6.951 1.00 88.81 104 ALA A C 1
ATOM 837 O O . ALA A 1 104 ? 6.744 -2.579 -6.035 1.00 88.81 104 ALA A O 1
ATOM 838 N N . VAL A 1 105 ? 8.834 -2.967 -6.708 1.00 90.06 105 VAL A N 1
ATOM 839 C CA . VAL A 1 105 ? 9.320 -3.227 -5.341 1.00 90.06 105 VAL A CA 1
ATOM 840 C C . VAL A 1 105 ? 9.140 -2.000 -4.445 1.00 90.06 105 VAL A C 1
ATOM 842 O O . VAL A 1 105 ? 8.617 -2.132 -3.343 1.00 90.06 105 VAL A O 1
ATOM 845 N N . LEU A 1 106 ? 9.495 -0.803 -4.918 1.00 87.81 106 LEU A N 1
ATOM 846 C CA . LEU A 1 106 ? 9.320 0.432 -4.150 1.00 87.81 106 LEU A CA 1
ATOM 847 C C . LEU A 1 106 ? 7.849 0.689 -3.797 1.00 87.81 106 LEU A C 1
ATOM 849 O O . LEU A 1 106 ? 7.567 1.071 -2.666 1.00 87.81 106 LEU A O 1
ATOM 853 N N . MET A 1 107 ? 6.911 0.431 -4.713 1.00 88.44 107 MET A N 1
ATOM 854 C CA . MET A 1 107 ? 5.473 0.553 -4.435 1.00 88.44 107 MET A CA 1
ATOM 855 C C . MET A 1 107 ? 4.983 -0.467 -3.409 1.00 88.44 107 MET A C 1
ATOM 857 O O . MET A 1 107 ? 4.198 -0.123 -2.526 1.00 88.44 107 MET A O 1
ATOM 861 N N . ALA A 1 108 ? 5.447 -1.713 -3.504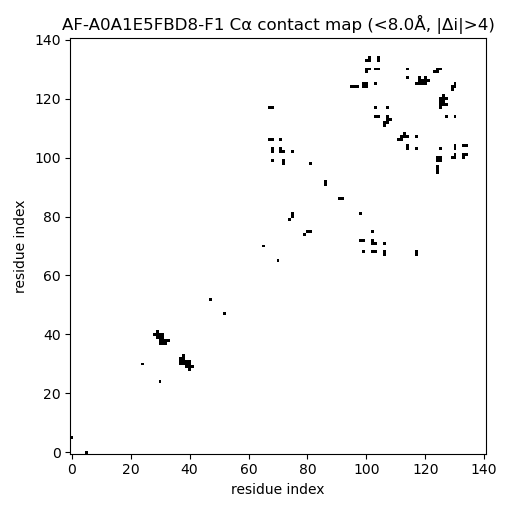 1.00 89.88 108 ALA A N 1
ATOM 862 C CA . ALA A 1 108 ? 5.074 -2.759 -2.558 1.00 89.88 108 ALA A CA 1
ATOM 863 C C . ALA A 1 108 ? 5.476 -2.398 -1.123 1.00 89.88 108 ALA A C 1
ATOM 865 O O . ALA A 1 108 ? 4.654 -2.517 -0.210 1.00 89.88 108 ALA A O 1
ATOM 866 N N . GLU A 1 109 ? 6.714 -1.924 -0.953 1.00 88.44 109 GLU A N 1
ATOM 867 C CA . GLU A 1 109 ? 7.277 -1.526 0.339 1.00 88.44 109 GLU A CA 1
ATOM 868 C C . GLU A 1 109 ? 6.639 -0.223 0.846 1.00 88.44 109 GLU A C 1
ATOM 870 O O . GLU A 1 109 ? 6.132 -0.168 1.964 1.00 88.44 109 GLU A O 1
ATOM 875 N N . ALA A 1 110 ? 6.584 0.823 0.014 1.00 87.19 110 ALA A N 1
ATOM 876 C CA . ALA A 1 110 ? 6.070 2.132 0.424 1.00 87.19 110 ALA A CA 1
ATOM 877 C C . ALA A 1 110 ? 4.570 2.112 0.756 1.00 87.19 110 ALA A C 1
ATOM 879 O O . ALA A 1 110 ? 4.116 2.878 1.607 1.00 87.19 110 ALA A O 1
ATOM 880 N N . CYS A 1 111 ? 3.794 1.246 0.099 1.00 85.38 111 CYS A N 1
ATOM 881 C CA . CYS A 1 111 ? 2.355 1.128 0.328 1.00 85.38 111 CYS A CA 1
ATOM 882 C C . CYS A 1 111 ? 1.970 -0.044 1.246 1.00 85.38 111 CYS A C 1
ATOM 884 O O . CYS A 1 111 ? 0.778 -0.245 1.469 1.00 85.38 111 CYS A O 1
ATOM 886 N N . ASN A 1 112 ? 2.930 -0.813 1.779 1.00 87.50 112 ASN A N 1
ATOM 887 C CA . ASN A 1 112 ? 2.683 -2.014 2.595 1.00 87.50 112 ASN A CA 1
ATOM 888 C C . ASN A 1 112 ? 1.716 -3.017 1.934 1.00 87.50 112 ASN A C 1
ATOM 890 O O . ASN A 1 112 ? 0.914 -3.667 2.605 1.00 87.50 112 ASN A O 1
ATOM 894 N N . THR A 1 113 ? 1.754 -3.118 0.605 1.00 85.38 113 THR A N 1
ATOM 895 C CA . THR A 1 113 ? 0.816 -3.952 -0.167 1.00 85.38 113 THR A CA 1
ATOM 896 C C . T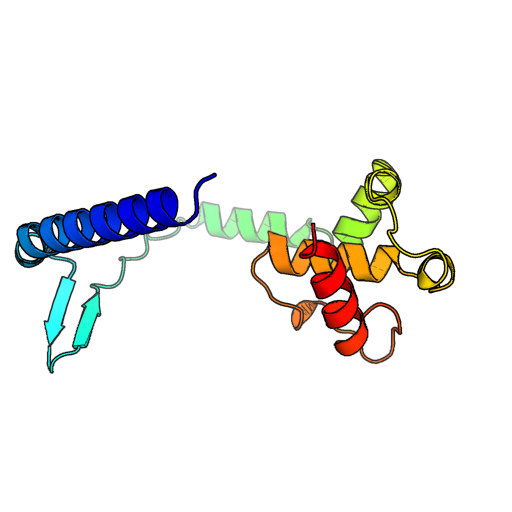HR A 1 113 ? 1.356 -5.354 -0.448 1.00 85.38 113 THR A C 1
ATOM 898 O O . THR A 1 113 ? 0.598 -6.247 -0.829 1.00 85.38 113 THR A O 1
ATOM 901 N N . GLY A 1 114 ? 2.662 -5.566 -0.255 1.00 89.12 114 GLY A N 1
ATOM 902 C CA . GLY A 1 114 ? 3.351 -6.742 -0.780 1.00 89.12 114 GLY A CA 1
ATOM 903 C C . GLY A 1 114 ? 3.360 -6.758 -2.315 1.00 89.12 114 GLY A C 1
ATOM 904 O O . GLY A 1 114 ? 2.937 -5.811 -2.971 1.00 89.12 114 GLY A O 1
ATOM 905 N N . PHE A 1 115 ? 3.865 -7.836 -2.920 1.00 90.38 115 PHE A N 1
ATOM 906 C CA . PHE A 1 115 ? 3.984 -7.908 -4.385 1.00 90.38 115 PHE A CA 1
ATOM 907 C C . PHE A 1 115 ? 2.689 -8.300 -5.098 1.00 90.38 115 PHE A C 1
ATOM 909 O O . PHE A 1 115 ? 2.591 -8.081 -6.300 1.00 90.38 115 PHE A O 1
ATOM 916 N N . GLU A 1 116 ? 1.711 -8.876 -4.393 1.00 90.25 116 GLU A N 1
ATOM 917 C CA . GLU A 1 116 ? 0.518 -9.480 -5.007 1.00 90.25 116 GLU A CA 1
ATOM 918 C C . GLU A 1 116 ? -0.222 -8.541 -5.975 1.00 90.25 116 GLU A C 1
ATOM 920 O O . GLU A 1 116 ? -0.494 -8.963 -7.097 1.00 90.25 116 GLU A O 1
ATOM 925 N N . PRO A 1 117 ? -0.461 -7.259 -5.636 1.00 85.56 117 PRO A N 1
ATOM 926 C CA . PRO A 1 117 ? -1.165 -6.342 -6.536 1.00 85.56 117 PRO A CA 1
ATOM 927 C C . PRO A 1 117 ? -0.352 -5.906 -7.761 1.00 85.56 117 PRO A C 1
ATOM 929 O O . PRO A 1 117 ? -0.893 -5.270 -8.658 1.00 85.56 117 PRO A O 1
ATOM 932 N N . LEU A 1 118 ? 0.952 -6.189 -7.786 1.00 86.75 118 LEU A N 1
ATOM 933 C CA . LEU A 1 118 ? 1.888 -5.712 -8.807 1.00 86.75 118 LEU A CA 1
ATOM 934 C C . LEU A 1 118 ? 2.368 -6.848 -9.717 1.00 86.75 118 LEU A C 1
ATOM 936 O O . LEU A 1 118 ? 3.057 -6.588 -10.703 1.00 86.75 118 LEU A O 1
ATOM 940 N N . ILE A 1 119 ? 2.043 -8.102 -9.386 1.00 90.12 119 ILE A N 1
ATOM 941 C CA . ILE A 1 119 ? 2.455 -9.264 -10.169 1.00 90.12 119 ILE A CA 1
ATOM 942 C C . ILE A 1 119 ? 1.632 -9.339 -11.453 1.00 90.12 119 ILE A C 1
ATOM 944 O O . ILE A 1 119 ? 0.411 -9.464 -11.424 1.00 90.12 119 ILE A O 1
ATOM 948 N N . GLN A 1 120 ? 2.326 -9.360 -12.589 1.00 87.94 120 GLN A N 1
ATOM 949 C CA . GLN A 1 120 ? 1.736 -9.647 -13.894 1.00 87.94 120 GLN A CA 1
ATOM 950 C C . GLN A 1 120 ? 2.494 -10.825 -14.522 1.00 87.94 120 GLN A C 1
ATOM 952 O O . GLN A 1 120 ? 3.635 -10.647 -14.957 1.00 87.94 120 GLN A O 1
ATOM 957 N N . PRO A 1 121 ? 1.912 -12.041 -14.556 1.00 84.62 121 PRO A N 1
ATOM 958 C CA . PRO A 1 121 ? 2.608 -13.249 -15.011 1.00 84.62 121 PRO A CA 1
ATOM 959 C C . PRO A 1 121 ? 3.162 -13.153 -16.438 1.00 84.62 121 PRO A C 1
ATOM 961 O O . PRO A 1 121 ? 4.223 -13.715 -16.726 1.00 84.62 121 PRO A O 1
ATOM 9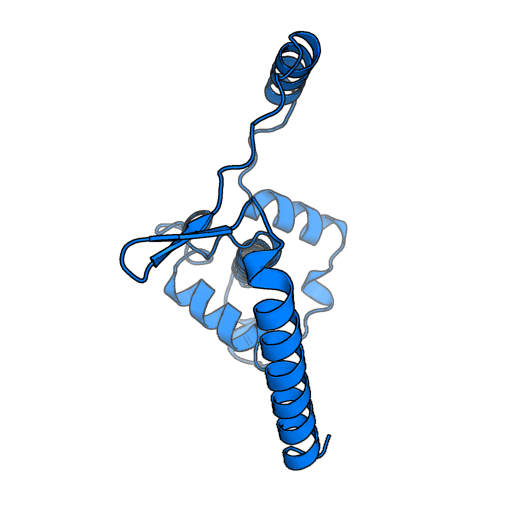64 N N . ASP A 1 122 ? 2.475 -12.409 -17.303 1.00 86.56 122 ASP A N 1
ATOM 965 C CA . ASP A 1 122 ? 2.841 -12.232 -18.709 1.00 86.56 122 ASP A CA 1
ATOM 966 C C . ASP A 1 122 ? 3.939 -11.176 -18.913 1.00 86.56 122 ASP A C 1
ATOM 968 O O . ASP A 1 122 ? 4.616 -11.165 -19.941 1.00 86.56 122 ASP A O 1
ATOM 972 N N . VAL A 1 123 ? 4.194 -10.329 -17.910 1.00 86.69 123 VAL A N 1
ATOM 973 C CA . VAL A 1 123 ? 5.223 -9.286 -17.961 1.00 86.69 123 VAL A CA 1
ATOM 974 C C . VAL A 1 123 ? 6.453 -9.754 -17.197 1.00 86.69 123 VAL A C 1
ATOM 976 O O . VAL A 1 123 ? 6.472 -9.826 -15.969 1.00 86.69 123 VAL A O 1
ATOM 979 N N . ARG A 1 124 ? 7.543 -10.041 -17.919 1.00 87.06 124 ARG A N 1
ATOM 980 C CA . ARG A 1 124 ? 8.799 -10.542 -17.328 1.00 87.06 124 ARG A CA 1
ATOM 981 C C . ARG A 1 124 ? 9.294 -9.676 -16.163 1.00 87.06 124 ARG A C 1
ATOM 983 O O . ARG A 1 124 ? 9.817 -10.232 -15.201 1.00 87.06 124 ARG A O 1
ATOM 990 N N . ALA A 1 125 ? 9.159 -8.351 -16.255 1.00 87.12 125 ALA A N 1
ATOM 991 C CA . ALA A 1 125 ? 9.557 -7.387 -15.225 1.00 87.12 125 ALA A CA 1
ATOM 992 C C . ALA A 1 125 ? 8.751 -7.491 -13.915 1.00 87.12 125 ALA A C 1
ATOM 994 O O . ALA A 1 125 ? 9.263 -7.139 -12.855 1.00 87.12 125 ALA A O 1
ATOM 995 N N . LEU A 1 126 ? 7.530 -8.019 -13.980 1.00 88.69 126 LEU A N 1
ATOM 996 C CA . LEU A 1 126 ? 6.568 -8.067 -12.879 1.00 88.69 126 LEU A CA 1
ATOM 997 C C . LEU A 1 126 ? 6.287 -9.502 -12.404 1.00 88.69 126 LEU A C 1
ATOM 999 O O . LEU A 1 126 ? 5.338 -9.751 -11.667 1.00 88.69 126 LEU A O 1
ATOM 1003 N N . LYS A 1 127 ? 7.119 -10.476 -12.790 1.00 91.50 127 LYS A N 1
ATOM 1004 C CA . LYS A 1 127 ? 7.045 -11.830 -12.226 1.00 91.50 127 LYS A CA 1
ATOM 1005 C C . LYS A 1 127 ? 7.493 -11.831 -10.767 1.00 91.50 127 LYS A C 1
ATOM 1007 O O . LYS A 1 127 ? 8.502 -11.212 -10.429 1.00 91.50 127 LYS A O 1
ATOM 1012 N N . ARG A 1 128 ? 6.809 -12.618 -9.931 1.00 92.94 128 ARG A N 1
ATOM 1013 C CA . ARG A 1 128 ? 7.097 -12.751 -8.492 1.00 92.94 128 ARG A CA 1
ATOM 1014 C C . ARG A 1 128 ? 8.578 -12.990 -8.199 1.00 92.94 128 ARG A C 1
ATOM 1016 O O . ARG A 1 128 ? 9.170 -12.224 -7.448 1.00 92.94 128 ARG A O 1
ATOM 1023 N N . ASP A 1 129 ? 9.183 -13.986 -8.845 1.00 91.00 129 ASP A N 1
ATOM 1024 C CA . ASP A 1 129 ? 10.590 -14.350 -8.622 1.00 91.00 129 ASP A CA 1
ATOM 1025 C C . ASP A 1 129 ? 11.543 -13.186 -8.915 1.00 91.00 129 ASP A C 1
ATOM 1027 O O . ASP A 1 129 ? 12.534 -12.982 -8.211 1.00 91.00 129 ASP A O 1
ATOM 1031 N N . ARG A 1 130 ? 11.218 -12.381 -9.935 1.00 88.81 130 ARG A N 1
ATOM 1032 C CA . ARG A 1 130 ? 12.001 -11.202 -10.301 1.00 88.81 130 ARG A CA 1
ATOM 1033 C C . ARG A 1 130 ? 11.866 -10.103 -9.248 1.00 88.81 130 ARG A C 1
ATOM 1035 O O . ARG A 1 130 ? 12.884 -9.553 -8.842 1.00 88.81 130 ARG A O 1
ATOM 1042 N N . LEU A 1 131 ? 10.652 -9.821 -8.771 1.00 90.88 131 LEU A N 1
ATOM 1043 C CA . LEU A 1 131 ? 10.416 -8.832 -7.709 1.00 90.88 131 LEU A CA 1
ATOM 1044 C C . LEU A 1 131 ? 11.096 -9.239 -6.394 1.00 90.88 131 LEU A C 1
ATOM 1046 O O . LEU A 1 131 ? 11.773 -8.421 -5.771 1.00 90.88 131 LEU A O 1
ATOM 1050 N N . SER A 1 132 ? 11.009 -10.517 -6.013 1.00 90.00 132 SER A N 1
ATOM 1051 C CA . SER A 1 132 ? 11.710 -11.051 -4.841 1.00 90.00 132 SER A CA 1
ATOM 1052 C C . SER A 1 132 ? 13.227 -10.900 -4.959 1.00 90.00 132 SER A C 1
ATOM 1054 O O . SER A 1 132 ? 13.878 -10.484 -4.000 1.00 90.00 132 SER A O 1
ATOM 1056 N N . TRP A 1 133 ? 13.796 -11.179 -6.134 1.00 86.94 133 TRP A N 1
ATOM 1057 C CA . TRP A 1 133 ? 15.226 -10.990 -6.375 1.00 86.94 133 TRP A CA 1
ATOM 1058 C C . TRP A 1 133 ? 15.648 -9.513 -6.284 1.00 86.94 133 TRP A C 1
ATOM 1060 O O . TRP A 1 133 ? 16.659 -9.209 -5.649 1.00 86.94 133 TRP A O 1
ATOM 1070 N N . VAL A 1 134 ? 14.872 -8.585 -6.863 1.00 85.62 134 VAL A N 1
ATOM 1071 C CA . VAL A 1 134 ? 15.159 -7.139 -6.785 1.00 85.62 134 VAL A CA 1
ATOM 1072 C C . VAL A 1 134 ? 15.057 -6.628 -5.347 1.00 85.62 134 VAL A C 1
ATOM 1074 O O . VAL A 1 134 ? 15.950 -5.911 -4.900 1.00 85.62 134 VAL A O 1
ATOM 1077 N N . SER A 1 135 ? 14.039 -7.046 -4.590 1.00 86.19 135 SER A N 1
ATOM 1078 C CA . SER A 1 135 ? 13.880 -6.661 -3.180 1.00 86.19 135 SER A CA 1
ATOM 1079 C C . SER A 1 135 ? 15.056 -7.126 -2.312 1.00 86.19 135 SER A C 1
ATOM 1081 O O . SER A 1 135 ? 15.581 -6.339 -1.524 1.00 86.19 135 SER A O 1
ATOM 1083 N N . GLN A 1 136 ? 15.568 -8.346 -2.512 1.00 82.88 136 GLN A N 1
ATOM 1084 C CA . GLN A 1 136 ? 16.764 -8.817 -1.798 1.00 82.88 136 GLN A CA 1
ATOM 1085 C C . GLN A 1 136 ? 17.997 -7.948 -2.077 1.00 82.88 136 GLN A C 1
ATOM 1087 O O . GLN A 1 136 ? 18.803 -7.707 -1.180 1.00 82.88 136 GLN A O 1
ATOM 1092 N N . LYS A 1 137 ? 18.153 -7.467 -3.317 1.00 76.38 137 LYS A N 1
ATOM 1093 C CA . LYS A 1 137 ? 19.265 -6.589 -3.709 1.00 76.38 137 LYS A CA 1
ATOM 1094 C C . LYS A 1 137 ? 19.106 -5.155 -3.207 1.00 76.38 137 LYS A C 1
ATOM 1096 O O . LYS A 1 137 ? 20.114 -4.479 -3.017 1.00 76.38 137 LYS A O 1
ATOM 1101 N N . LEU A 1 138 ? 17.872 -4.706 -2.989 1.00 68.19 138 LEU A N 1
ATOM 1102 C CA . LEU A 1 138 ? 17.578 -3.399 -2.408 1.00 68.19 138 LEU A CA 1
ATOM 1103 C C . LEU A 1 138 ? 17.920 -3.357 -0.909 1.00 68.19 138 LEU A C 1
ATOM 1105 O O . LEU A 1 138 ? 18.536 -2.398 -0.457 1.00 68.19 138 LEU A O 1
ATOM 1109 N N . HIS A 1 139 ? 17.576 -4.413 -0.164 1.00 64.38 139 HIS A N 1
ATOM 1110 C CA . HIS A 1 139 ? 17.768 -4.504 1.291 1.00 64.38 139 HIS A CA 1
ATOM 1111 C C . HIS A 1 139 ? 19.194 -4.853 1.736 1.00 64.38 139 HIS A C 1
ATOM 1113 O O . HIS A 1 139 ? 19.514 -4.735 2.913 1.00 64.38 139 HIS A O 1
ATOM 1119 N N . SER A 1 140 ? 20.069 -5.294 0.830 1.00 56.75 140 SER A N 1
ATOM 1120 C CA . SER A 1 140 ? 21.469 -5.603 1.153 1.00 56.75 140 SER A CA 1
ATOM 1121 C C . SER A 1 140 ? 22.378 -4.359 1.206 1.00 56.75 140 SER A C 1
ATOM 1123 O O . SER A 1 140 ? 23.565 -4.472 0.897 1.00 56.75 140 SER A O 1
ATOM 1125 N N . ARG A 1 141 ? 21.824 -3.182 1.523 1.00 47.69 141 ARG A N 1
ATOM 1126 C CA . ARG A 1 141 ? 22.535 -1.905 1.698 1.00 47.69 141 ARG A CA 1
ATOM 1127 C C . ARG A 1 141 ? 22.498 -1.456 3.152 1.00 47.69 141 ARG A C 1
ATOM 1129 O O . ARG A 1 141 ? 21.444 -1.645 3.793 1.00 47.69 141 ARG A O 1
#

Mean predicted aligned error: 12.36 Å

Secondary structure (DSSP, 8-state):
--HHHHHHHHHHHHHHHHHHHHHHHTT-TTEEEETTEEEEPPPPPPPPPHHHHHHHHHHHTTS----HHHHHHHHHHHH-GGGGS--S-TTGGGSTTHHHHHHHHHHHHHTT--SGGG--TT-GGG-HHHHHHHHHHHH--